Protein AF-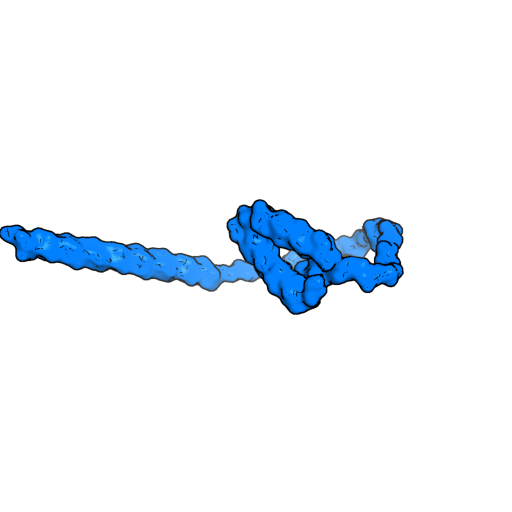A0A1G0C6I7-F1 (afdb_monomer_lite)

Foldseek 3Di:
DDQVVLVVLVVVLVVCVVVVVVVSNVVSQVVCVVVQWHWDQDPVGIGIDGNPDDDDPDPCVVVPPPPDPDDDDDDDPPDDPPVVVVVVVVVVVVVVVVVVVVVVVVVVVVVVVD

Structure (mmCIF, N/CA/C/O backbone):
data_AF-A0A1G0C6I7-F1
#
_entry.id   AF-A0A1G0C6I7-F1
#
loop_
_atom_site.group_PDB
_atom_site.id
_atom_site.type_symbol
_atom_site.label_atom_id
_atom_site.label_alt_id
_atom_site.label_comp_id
_atom_site.label_asym_id
_atom_site.label_entity_id
_atom_site.label_seq_id
_atom_site.pdbx_PDB_ins_code
_atom_site.Cartn_x
_atom_site.Cartn_y
_atom_site.Cartn_z
_atom_site.occupancy
_atom_site.B_iso_or_equiv
_atom_site.auth_seq_id
_atom_site.auth_comp_id
_atom_site.auth_asym_id
_atom_site.auth_atom_id
_atom_site.pdbx_PDB_model_num
ATOM 1 N N . MET A 1 1 ? 9.983 7.993 -15.612 1.00 74.31 1 MET A N 1
ATOM 2 C CA . MET A 1 1 ? 9.840 8.067 -14.136 1.00 74.31 1 MET A CA 1
ATOM 3 C C . MET A 1 1 ? 11.207 7.900 -13.463 1.00 74.31 1 MET A C 1
ATOM 5 O O . MET A 1 1 ? 12.063 7.260 -14.061 1.00 74.31 1 MET A O 1
ATOM 9 N N . THR A 1 2 ? 11.437 8.482 -12.277 1.00 84.06 2 THR A N 1
ATOM 10 C CA . THR A 1 2 ? 12.685 8.322 -11.495 1.00 84.06 2 THR A CA 1
ATOM 11 C C . THR A 1 2 ? 12.543 7.234 -10.427 1.00 84.06 2 THR A C 1
ATOM 13 O O . THR A 1 2 ? 11.436 6.987 -9.955 1.00 84.06 2 THR A O 1
ATOM 16 N N . GLU A 1 3 ? 13.657 6.636 -9.996 1.00 75.31 3 GLU A N 1
ATOM 17 C CA . GLU A 1 3 ? 13.690 5.596 -8.951 1.00 75.31 3 GLU A CA 1
ATOM 18 C C . GLU A 1 3 ? 13.066 6.063 -7.630 1.00 75.31 3 GLU A C 1
ATOM 20 O O . GLU A 1 3 ? 12.276 5.351 -7.021 1.00 75.31 3 GLU A O 1
ATOM 25 N N . LYS A 1 4 ? 13.334 7.315 -7.233 1.00 80.06 4 LYS A N 1
ATOM 26 C CA . LYS A 1 4 ? 12.729 7.921 -6.040 1.00 80.06 4 LYS A CA 1
ATOM 27 C C . LYS A 1 4 ? 11.198 7.902 -6.101 1.00 80.06 4 LYS A C 1
ATOM 29 O O . LYS A 1 4 ? 10.562 7.471 -5.148 1.00 80.06 4 LYS A O 1
ATOM 34 N N . ARG A 1 5 ? 10.612 8.316 -7.232 1.00 81.25 5 ARG A N 1
ATOM 35 C CA . ARG A 1 5 ? 9.153 8.268 -7.420 1.00 81.25 5 ARG A CA 1
ATOM 36 C C . ARG A 1 5 ? 8.639 6.832 -7.450 1.00 81.25 5 ARG A C 1
ATOM 38 O O . ARG A 1 5 ? 7.593 6.555 -6.885 1.00 81.25 5 ARG A O 1
ATOM 45 N N . ALA A 1 6 ? 9.378 5.919 -8.070 1.00 83.69 6 ALA A N 1
ATOM 46 C CA . ALA A 1 6 ? 9.015 4.508 -8.131 1.00 83.69 6 ALA A CA 1
ATOM 47 C C . ALA A 1 6 ? 8.963 3.866 -6.723 1.00 83.69 6 ALA A C 1
ATOM 49 O O . ALA A 1 6 ? 8.025 3.135 -6.413 1.00 83.69 6 ALA A O 1
ATOM 50 N N . ASN A 1 7 ? 9.892 4.235 -5.835 1.00 83.38 7 ASN A N 1
ATOM 51 C CA . ASN A 1 7 ? 9.884 3.837 -4.423 1.00 83.38 7 ASN A CA 1
ATOM 52 C C . ASN A 1 7 ? 8.735 4.471 -3.621 1.00 83.38 7 ASN A C 1
ATOM 54 O O . ASN A 1 7 ? 8.150 3.815 -2.762 1.00 83.38 7 ASN A O 1
ATOM 58 N N . GLU A 1 8 ? 8.368 5.723 -3.904 1.00 86.38 8 GLU A N 1
ATOM 59 C CA . GLU A 1 8 ? 7.186 6.359 -3.298 1.00 86.38 8 GLU A CA 1
ATOM 60 C C . GLU A 1 8 ? 5.890 5.628 -3.695 1.00 86.38 8 GLU A C 1
ATOM 62 O O . GLU A 1 8 ? 5.003 5.438 -2.861 1.00 86.38 8 GLU A O 1
ATOM 67 N N . TYR A 1 9 ? 5.786 5.166 -4.945 1.00 87.81 9 TYR A N 1
ATOM 68 C CA . TYR A 1 9 ? 4.666 4.337 -5.401 1.00 87.81 9 TYR A CA 1
ATOM 69 C C . TYR A 1 9 ? 4.690 2.933 -4.793 1.00 87.81 9 TYR A C 1
ATOM 71 O O . TYR A 1 9 ? 3.639 2.440 -4.396 1.00 87.81 9 TYR A O 1
ATOM 79 N N . LEU A 1 10 ? 5.862 2.316 -4.627 1.00 85.88 10 LEU A N 1
ATOM 80 C CA . LEU A 1 10 ? 5.988 1.045 -3.910 1.00 85.88 10 LEU A CA 1
ATOM 81 C C . LEU A 1 10 ? 5.466 1.149 -2.470 1.00 85.88 10 LEU A C 1
ATOM 83 O O . LEU A 1 10 ? 4.734 0.280 -2.010 1.00 85.88 10 LEU A O 1
ATOM 87 N N . GLN A 1 11 ? 5.782 2.233 -1.759 1.00 86.31 11 GLN A N 1
ATOM 88 C CA . GLN A 1 11 ? 5.251 2.445 -0.409 1.00 86.31 11 GLN A CA 1
ATOM 89 C C . GLN A 1 11 ? 3.724 2.578 -0.400 1.00 86.31 11 GLN A C 1
ATOM 91 O O . GLN A 1 11 ? 3.069 2.070 0.510 1.00 86.31 11 GLN A O 1
ATOM 96 N N . GLN A 1 12 ? 3.145 3.235 -1.408 1.00 86.75 12 GLN A N 1
ATOM 97 C CA . GLN A 1 12 ? 1.691 3.332 -1.556 1.00 86.75 12 GLN A CA 1
ATOM 98 C C . GLN A 1 12 ? 1.060 1.975 -1.879 1.00 86.75 12 GLN A C 1
ATOM 100 O O . GLN A 1 12 ? 0.022 1.656 -1.306 1.00 86.75 12 GLN A O 1
ATOM 105 N N . TYR A 1 13 ? 1.704 1.169 -2.728 1.00 85.69 13 TYR A N 1
ATOM 106 C CA . TYR A 1 13 ? 1.293 -0.201 -3.032 1.00 85.69 13 TYR A CA 1
ATOM 107 C C . TYR A 1 13 ? 1.244 -1.053 -1.758 1.00 85.69 13 TYR A C 1
ATOM 109 O O . TYR A 1 13 ? 0.202 -1.613 -1.431 1.00 85.69 13 TYR A O 1
ATOM 117 N N . VAL A 1 14 ? 2.323 -1.049 -0.968 1.00 84.81 14 VAL A N 1
ATOM 118 C CA . VAL A 1 14 ? 2.398 -1.798 0.296 1.00 84.81 14 VAL A CA 1
ATOM 119 C C . VAL A 1 14 ? 1.330 -1.323 1.285 1.00 84.81 14 VAL A C 1
ATOM 121 O O . VAL A 1 14 ? 0.690 -2.130 1.955 1.00 84.81 14 VAL A O 1
ATOM 124 N N . GLN A 1 15 ? 1.081 -0.013 1.375 1.00 82.94 15 GLN A N 1
ATOM 125 C CA . GLN A 1 15 ? 0.002 0.497 2.223 1.00 82.94 15 GLN A CA 1
ATOM 126 C C . GLN A 1 15 ? -1.393 0.093 1.732 1.00 82.94 15 GLN A C 1
ATOM 128 O O . GLN A 1 15 ? -2.267 -0.142 2.567 1.00 82.94 15 GLN A O 1
ATOM 133 N N . ALA A 1 16 ? -1.616 0.035 0.418 1.00 83.62 16 ALA A N 1
ATOM 134 C CA . ALA A 1 16 ? -2.879 -0.406 -0.164 1.00 83.62 16 ALA A CA 1
ATOM 135 C C . ALA A 1 16 ? -3.114 -1.904 0.093 1.00 83.62 16 ALA A C 1
ATOM 137 O O . ALA A 1 16 ? -4.203 -2.267 0.537 1.00 83.62 16 ALA A O 1
ATOM 138 N N . GLU A 1 17 ? -2.087 -2.748 -0.065 1.00 80.75 17 GLU A N 1
ATOM 139 C CA . GLU A 1 17 ? -2.142 -4.174 0.290 1.00 80.75 17 GLU A CA 1
ATOM 140 C C . GLU A 1 17 ? -2.455 -4.384 1.777 1.00 80.75 17 GLU A C 1
ATOM 142 O O . GLU A 1 17 ? -3.365 -5.137 2.118 1.00 80.75 17 GLU A O 1
ATOM 147 N N . ILE A 1 18 ? -1.768 -3.668 2.678 1.00 82.06 18 ILE A N 1
ATOM 148 C CA . ILE A 1 18 ? -2.006 -3.772 4.130 1.00 82.06 18 ILE A CA 1
ATOM 149 C C . ILE A 1 18 ? -3.440 -3.359 4.497 1.00 82.06 18 ILE A C 1
ATOM 151 O O . ILE A 1 18 ? -4.038 -3.925 5.411 1.00 82.06 18 ILE A O 1
ATOM 155 N N . LYS A 1 19 ? -4.003 -2.370 3.795 1.00 81.31 19 LYS A N 1
ATOM 156 C CA . LYS A 1 19 ? -5.382 -1.901 4.000 1.00 81.31 19 LYS A CA 1
ATOM 157 C C . LYS A 1 19 ? -6.432 -2.781 3.306 1.00 81.31 19 LYS A C 1
ATOM 159 O O . LYS A 1 19 ? -7.619 -2.501 3.459 1.00 81.31 19 LYS A O 1
ATOM 164 N N . GLY A 1 20 ? -6.025 -3.806 2.551 1.00 77.88 20 GLY A N 1
ATOM 165 C CA . GLY A 1 20 ? -6.923 -4.660 1.766 1.00 77.88 20 GLY A CA 1
ATOM 166 C C . GLY A 1 20 ? -7.588 -3.941 0.586 1.00 77.88 20 GLY A C 1
ATOM 167 O O . GLY A 1 20 ? -8.659 -4.344 0.135 1.00 77.88 20 GLY A O 1
ATOM 168 N N . GLN A 1 21 ? -6.994 -2.847 0.103 1.00 80.06 21 GLN A N 1
ATOM 169 C CA . GLN A 1 21 ? -7.495 -2.045 -1.017 1.00 80.06 21 GLN A CA 1
ATOM 170 C C . GLN A 1 21 ? -6.929 -2.567 -2.342 1.00 80.06 21 GLN A C 1
ATOM 172 O O . GLN A 1 21 ? -6.132 -1.903 -3.005 1.00 80.06 21 GLN A O 1
ATOM 177 N N . ASN A 1 22 ? -7.352 -3.771 -2.733 1.00 79.38 22 ASN A N 1
ATOM 178 C CA . ASN A 1 22 ? -6.799 -4.490 -3.888 1.00 79.38 22 ASN A CA 1
ATOM 179 C C . ASN A 1 22 ? -6.876 -3.681 -5.195 1.00 79.38 22 ASN A C 1
ATOM 181 O O . ASN A 1 22 ? -5.912 -3.644 -5.950 1.00 79.38 22 ASN A O 1
ATOM 185 N N . THR A 1 23 ? -7.965 -2.939 -5.425 1.00 83.38 23 THR A N 1
ATOM 186 C CA . THR A 1 23 ? -8.121 -2.081 -6.615 1.00 83.38 23 THR A CA 1
ATOM 187 C C . THR A 1 23 ? -7.064 -0.975 -6.694 1.00 83.38 23 THR A C 1
ATOM 189 O O . THR A 1 23 ? -6.615 -0.610 -7.782 1.00 83.38 23 THR A O 1
ATOM 192 N N . ASP A 1 24 ? -6.661 -0.419 -5.551 1.00 77.50 24 ASP A N 1
ATOM 193 C CA . ASP A 1 24 ? -5.650 0.635 -5.508 1.00 77.50 24 ASP A CA 1
ATOM 194 C C . ASP A 1 24 ? -4.243 0.053 -5.682 1.00 77.50 24 ASP A C 1
ATOM 196 O O . ASP A 1 24 ? -3.437 0.643 -6.401 1.00 77.50 24 ASP A O 1
ATOM 200 N N . ALA A 1 25 ? -3.971 -1.122 -5.103 1.00 79.88 25 ALA A N 1
ATOM 201 C CA . ALA A 1 25 ? -2.719 -1.851 -5.295 1.00 79.88 25 ALA A CA 1
ATOM 202 C C . ALA A 1 25 ? -2.510 -2.229 -6.773 1.00 79.88 25 ALA A C 1
ATOM 204 O O . ALA A 1 25 ? -1.491 -1.863 -7.357 1.00 79.88 25 ALA A O 1
ATOM 205 N N . GLU A 1 26 ? -3.514 -2.833 -7.415 1.00 83.94 26 GLU A N 1
ATOM 206 C CA . GLU A 1 26 ? -3.483 -3.189 -8.842 1.00 83.94 26 GLU A CA 1
ATOM 207 C C . GLU A 1 26 ? -3.267 -1.959 -9.737 1.00 83.94 26 GLU A C 1
ATOM 209 O O . GLU A 1 26 ? -2.499 -1.994 -10.702 1.00 83.94 26 GLU A O 1
ATOM 214 N N . ARG A 1 27 ? -3.908 -0.827 -9.410 1.00 86.56 27 ARG A N 1
ATOM 215 C CA . ARG A 1 27 ? -3.725 0.424 -10.159 1.00 86.56 27 ARG A CA 1
ATOM 216 C C . ARG A 1 27 ? -2.295 0.951 -10.040 1.00 86.56 27 ARG A C 1
ATOM 218 O O 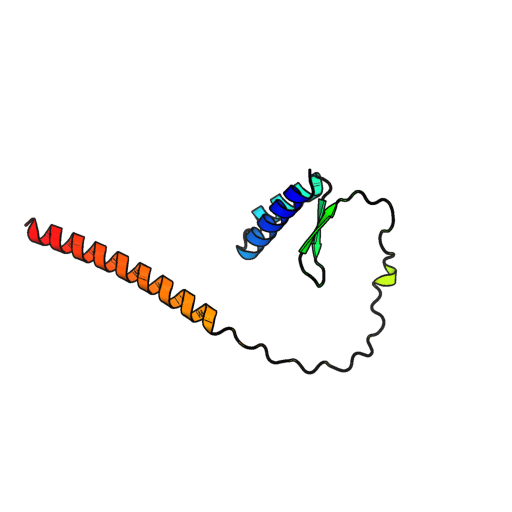. ARG A 1 27 ? -1.746 1.435 -11.031 1.00 86.56 27 ARG A O 1
ATOM 225 N N . ILE A 1 28 ? -1.707 0.888 -8.847 1.00 86.62 28 ILE A N 1
ATOM 226 C CA . ILE A 1 28 ? -0.332 1.341 -8.603 1.00 86.62 28 ILE A CA 1
ATOM 227 C C . ILE A 1 28 ? 0.665 0.416 -9.303 1.00 86.62 28 ILE A C 1
ATOM 229 O O . ILE A 1 28 ? 1.582 0.904 -9.962 1.00 86.62 28 ILE A O 1
ATOM 233 N N . GLU A 1 29 ? 0.464 -0.897 -9.223 1.00 84.62 29 GLU A N 1
ATOM 234 C CA . GLU A 1 29 ? 1.298 -1.882 -9.909 1.00 84.62 29 GLU A CA 1
ATOM 235 C C . GLU A 1 29 ? 1.262 -1.679 -11.427 1.00 84.62 29 GLU A C 1
ATOM 237 O O . GLU A 1 29 ? 2.308 -1.610 -12.075 1.00 84.62 29 GLU A O 1
ATOM 242 N N . LYS A 1 30 ? 0.069 -1.485 -12.000 1.00 86.81 30 LYS A N 1
ATOM 243 C CA . LYS A 1 30 ? -0.079 -1.171 -13.423 1.00 86.81 30 LYS A CA 1
ATOM 244 C C . LYS A 1 30 ? 0.640 0.127 -13.793 1.00 86.81 30 LYS A C 1
ATOM 246 O O . LYS A 1 30 ? 1.365 0.157 -14.780 1.00 86.81 30 LYS A O 1
ATOM 251 N N . PHE A 1 31 ? 0.499 1.178 -12.986 1.00 85.88 31 PHE A N 1
ATOM 252 C CA . PHE A 1 31 ? 1.177 2.452 -13.229 1.00 85.88 31 PHE A CA 1
ATOM 253 C C . PHE A 1 31 ? 2.707 2.316 -13.203 1.00 85.88 31 PHE A C 1
ATOM 255 O O . PHE A 1 31 ? 3.394 2.897 -14.047 1.00 85.88 31 PHE A O 1
ATOM 262 N N . LEU A 1 32 ? 3.249 1.542 -12.259 1.00 86.50 32 LEU A N 1
ATOM 263 C CA . LEU A 1 32 ? 4.673 1.218 -12.207 1.00 86.50 32 LEU A CA 1
ATOM 264 C C . LEU A 1 32 ? 5.095 0.473 -13.480 1.00 86.50 32 LEU A C 1
ATOM 266 O O . LEU A 1 32 ? 6.033 0.910 -14.157 1.00 86.50 32 LEU A O 1
ATOM 270 N N . ASN A 1 33 ? 4.356 -0.578 -13.848 1.00 84.56 33 ASN A N 1
ATOM 271 C CA . ASN A 1 33 ? 4.640 -1.420 -15.009 1.00 84.56 33 ASN A CA 1
ATOM 272 C C . ASN A 1 33 ? 4.596 -0.636 -16.329 1.00 84.56 33 ASN A C 1
ATOM 274 O O . ASN A 1 33 ? 5.504 -0.782 -17.150 1.00 84.56 33 ASN A O 1
ATOM 278 N N . ASP A 1 34 ? 3.607 0.244 -16.505 1.00 85.12 34 ASP A N 1
ATOM 279 C CA . ASP A 1 34 ? 3.458 1.127 -17.672 1.00 85.12 34 ASP A CA 1
ATOM 280 C C . ASP A 1 34 ? 4.628 2.120 -17.791 1.00 85.12 34 ASP A C 1
ATOM 282 O O . ASP A 1 34 ? 5.002 2.538 -18.886 1.00 85.12 34 ASP A O 1
ATOM 286 N N . ASN A 1 35 ? 5.259 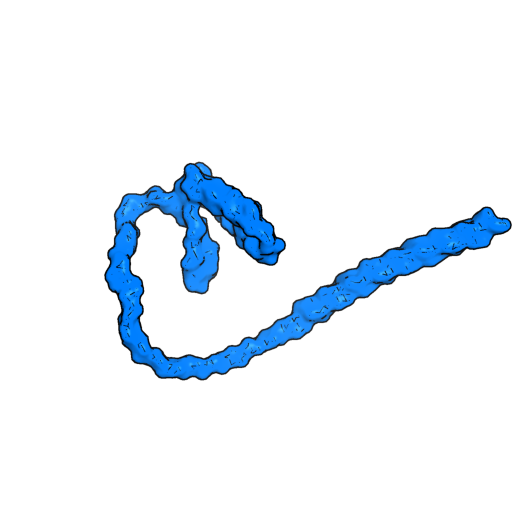2.471 -16.666 1.00 83.88 35 ASN A N 1
ATOM 287 C CA . ASN A 1 35 ? 6.451 3.318 -16.624 1.00 83.88 35 ASN A CA 1
ATOM 288 C C . ASN A 1 35 ? 7.768 2.527 -16.729 1.00 83.88 35 ASN A C 1
ATOM 290 O O . ASN A 1 35 ? 8.840 3.128 -16.596 1.00 83.88 35 ASN A O 1
ATOM 294 N N . GLY A 1 36 ? 7.706 1.209 -16.942 1.00 82.75 36 GLY A N 1
ATOM 295 C CA . GLY A 1 36 ? 8.876 0.338 -17.039 1.00 82.75 36 GLY A CA 1
ATOM 296 C C . GLY A 1 36 ? 9.493 -0.023 -15.688 1.00 82.75 36 GLY A C 1
ATOM 297 O O . GLY A 1 36 ? 10.684 -0.314 -15.627 1.00 82.75 36 GLY A O 1
ATOM 298 N N . TRP A 1 37 ? 8.719 0.006 -14.605 1.00 84.50 37 TRP A N 1
ATOM 299 C CA . TRP A 1 37 ? 9.152 -0.382 -13.263 1.00 84.50 37 TRP A CA 1
ATOM 300 C C . TRP A 1 37 ? 8.302 -1.539 -12.756 1.00 84.50 37 TRP A C 1
ATOM 302 O O . TRP A 1 37 ? 7.089 -1.509 -12.890 1.00 84.50 37 TRP A O 1
ATOM 312 N N . PHE A 1 38 ? 8.913 -2.551 -12.157 1.00 84.88 38 PHE A N 1
ATOM 313 C CA . PHE A 1 38 ? 8.193 -3.707 -11.627 1.00 84.88 38 PHE A CA 1
ATOM 314 C C . PHE A 1 38 ? 8.510 -3.900 -10.150 1.00 84.88 38 PHE A C 1
ATOM 316 O O . PHE A 1 38 ? 9.635 -3.653 -9.703 1.00 84.88 38 PHE A O 1
ATOM 323 N N . ILE A 1 39 ? 7.502 -4.330 -9.395 1.00 82.38 39 ILE A N 1
ATOM 324 C CA . ILE A 1 39 ? 7.655 -4.707 -7.993 1.00 82.38 39 ILE A CA 1
ATOM 325 C C . ILE A 1 39 ? 8.212 -6.129 -7.962 1.00 82.38 39 ILE A C 1
ATOM 327 O O . ILE A 1 39 ? 7.694 -7.028 -8.621 1.00 82.38 39 ILE A O 1
ATOM 331 N N . ARG A 1 40 ? 9.288 -6.338 -7.209 1.00 80.44 40 ARG A N 1
ATOM 332 C CA . ARG A 1 40 ? 9.896 -7.646 -6.989 1.00 80.44 40 ARG A CA 1
ATOM 333 C C . ARG A 1 40 ? 9.935 -7.929 -5.497 1.00 80.44 40 ARG A C 1
ATOM 335 O O . ARG A 1 40 ? 10.451 -7.124 -4.725 1.00 80.44 40 ARG A O 1
ATOM 342 N N . THR A 1 41 ? 9.434 -9.092 -5.107 1.00 77.00 41 THR A N 1
ATOM 343 C CA . THR A 1 41 ? 9.478 -9.566 -3.721 1.00 77.00 41 THR A CA 1
ATOM 344 C C . THR A 1 41 ? 10.685 -10.479 -3.543 1.00 77.00 41 THR A C 1
ATOM 346 O O . THR A 1 41 ? 10.831 -11.466 -4.262 1.00 77.00 41 THR A O 1
ATOM 349 N N . GLY A 1 42 ? 11.572 -10.131 -2.614 1.00 73.25 42 GLY A N 1
ATOM 350 C CA . GLY A 1 42 ? 12.754 -10.909 -2.255 1.00 73.25 42 GLY A CA 1
ATOM 351 C C . GLY A 1 42 ? 12.815 -11.218 -0.754 1.00 73.25 42 GLY A C 1
ATOM 352 O O . GLY A 1 42 ? 11.930 -10.806 -0.002 1.00 73.25 42 GLY A O 1
ATOM 353 N N . PRO A 1 43 ? 13.868 -11.921 -0.300 1.00 65.06 43 PRO A N 1
ATOM 354 C CA . PRO A 1 43 ? 14.062 -12.264 1.113 1.00 65.06 43 PRO A CA 1
ATOM 355 C C . PRO A 1 43 ? 14.196 -11.031 2.025 1.00 65.06 43 PRO A C 1
ATOM 357 O O . PRO A 1 43 ? 13.825 -11.101 3.193 1.00 65.06 43 PRO A O 1
ATOM 360 N N . ASP A 1 44 ? 14.647 -9.899 1.478 1.00 68.56 44 ASP A N 1
ATOM 361 C CA . ASP A 1 44 ? 14.802 -8.626 2.196 1.00 68.56 44 ASP A CA 1
ATOM 362 C C . ASP A 1 44 ? 13.557 -7.715 2.116 1.00 68.56 44 ASP A C 1
ATOM 364 O O . ASP A 1 44 ? 13.554 -6.614 2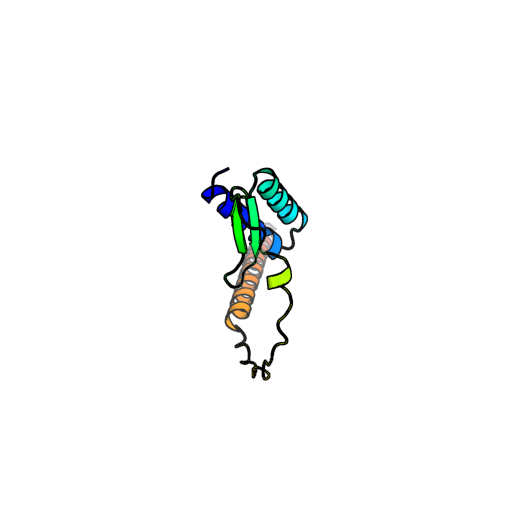.667 1.00 68.56 44 ASP A O 1
ATOM 368 N N . GLY A 1 45 ? 12.490 -8.156 1.436 1.00 75.38 45 GLY A N 1
ATOM 369 C CA . GLY A 1 45 ? 11.241 -7.408 1.261 1.00 75.38 45 GLY A CA 1
ATOM 370 C C . GLY A 1 45 ? 10.902 -7.084 -0.196 1.00 75.38 45 GLY A C 1
ATOM 371 O O . GLY A 1 45 ? 11.453 -7.661 -1.135 1.00 75.38 45 GLY A O 1
ATOM 372 N N . MET A 1 46 ? 9.945 -6.172 -0.386 1.00 79.12 46 MET A N 1
ATOM 373 C CA . MET A 1 46 ? 9.544 -5.695 -1.711 1.00 79.12 46 MET A CA 1
ATOM 374 C C . MET A 1 46 ? 10.438 -4.542 -2.164 1.00 79.12 46 MET A C 1
ATOM 376 O O . MET A 1 46 ? 10.681 -3.603 -1.407 1.00 79.12 46 MET A O 1
ATOM 380 N N . VAL A 1 47 ? 10.888 -4.594 -3.415 1.00 81.69 47 VAL A N 1
ATOM 381 C CA . VAL A 1 47 ? 11.698 -3.555 -4.064 1.00 81.69 47 VAL A CA 1
ATOM 382 C C . VAL A 1 47 ? 11.157 -3.261 -5.458 1.00 81.69 47 VAL A C 1
ATOM 384 O O . VAL A 1 47 ? 10.547 -4.124 -6.083 1.00 81.69 47 VAL A O 1
ATOM 387 N N . VAL A 1 48 ? 11.389 -2.053 -5.970 1.00 82.00 48 VAL A N 1
ATOM 388 C CA . VAL A 1 48 ? 11.023 -1.680 -7.341 1.00 82.00 48 VAL A CA 1
ATOM 389 C C . VAL A 1 48 ? 12.271 -1.638 -8.218 1.00 82.00 48 VAL A C 1
ATOM 391 O O . VAL A 1 48 ? 13.263 -1.002 -7.872 1.00 82.00 48 VAL A O 1
ATOM 394 N N . GLN A 1 49 ? 12.225 -2.319 -9.362 1.00 82.12 49 GLN A N 1
ATOM 395 C CA . GLN A 1 49 ? 13.322 -2.377 -10.331 1.00 82.12 49 GLN A CA 1
ATOM 396 C C . GLN A 1 49 ? 12.881 -1.855 -11.696 1.00 82.12 49 GLN A C 1
ATOM 398 O O . GLN A 1 49 ? 11.742 -2.047 -12.115 1.00 82.12 49 GLN A O 1
ATOM 403 N N . ARG A 1 50 ? 13.794 -1.171 -12.390 1.00 80.94 50 ARG A N 1
ATOM 404 C CA . ARG A 1 50 ? 13.578 -0.666 -13.749 1.00 80.94 50 ARG A CA 1
ATOM 405 C C . ARG A 1 50 ? 13.802 -1.792 -14.757 1.00 80.94 50 ARG A C 1
ATOM 407 O O . ARG A 1 50 ? 14.741 -2.569 -14.606 1.00 80.94 50 ARG A O 1
ATOM 414 N N . ARG A 1 51 ? 12.986 -1.843 -15.808 1.00 74.81 51 ARG A N 1
ATOM 415 C CA . ARG A 1 51 ? 13.048 -2.825 -16.906 1.00 74.81 51 ARG A CA 1
ATOM 416 C C . ARG A 1 51 ? 14.286 -2.657 -17.808 1.00 74.81 51 ARG A C 1
ATOM 418 O O . ARG A 1 51 ? 14.542 -3.488 -18.668 1.00 74.81 51 ARG A O 1
ATOM 425 N N . ASP A 1 52 ? 15.095 -1.631 -17.571 1.00 59.69 52 ASP A N 1
ATOM 426 C CA . ASP A 1 52 ? 16.195 -1.197 -18.435 1.00 59.69 52 ASP A CA 1
ATOM 427 C C . ASP A 1 52 ? 17.535 -1.879 -18.097 1.00 59.69 52 ASP A C 1
ATOM 429 O O . ASP A 1 52 ? 18.577 -1.227 -18.001 1.00 59.69 52 ASP A O 1
ATOM 433 N N . ARG A 1 53 ? 17.532 -3.201 -17.912 1.00 54.38 53 ARG A N 1
ATOM 434 C CA . ARG A 1 53 ? 18.754 -4.002 -18.043 1.00 54.38 53 ARG A CA 1
ATOM 435 C C . ARG A 1 53 ? 18.523 -5.068 -19.100 1.00 54.38 53 ARG A C 1
ATOM 437 O O . ARG A 1 53 ? 17.958 -6.121 -18.827 1.00 54.38 53 ARG A O 1
ATOM 444 N N . GLU A 1 54 ? 18.978 -4.760 -20.312 1.00 50.19 54 GLU A N 1
ATOM 445 C CA . GLU A 1 54 ? 19.456 -5.785 -21.233 1.00 50.19 54 GLU A CA 1
ATOM 446 C C . GLU A 1 54 ? 20.381 -6.735 -20.462 1.00 50.19 54 GLU A C 1
ATOM 448 O O . GLU A 1 54 ? 21.334 -6.298 -19.813 1.00 50.19 54 GLU A O 1
ATOM 453 N N . GLY A 1 55 ? 20.084 -8.030 -20.530 1.00 47.47 55 GLY A N 1
ATOM 454 C CA . GLY A 1 55 ? 20.962 -9.081 -20.037 1.00 47.47 55 GLY A CA 1
ATOM 455 C C . GLY A 1 55 ? 20.390 -9.853 -18.857 1.00 47.47 55 GLY A C 1
ATOM 456 O O . GLY A 1 55 ? 20.525 -9.450 -17.705 1.00 47.47 55 GLY A O 1
ATOM 457 N N . THR A 1 56 ? 19.919 -11.060 -19.173 1.00 42.12 56 THR A N 1
ATOM 458 C CA . THR A 1 56 ? 19.650 -12.168 -18.245 1.00 42.12 56 THR A CA 1
ATOM 459 C C . THR A 1 56 ? 18.267 -12.122 -17.594 1.00 42.12 56 THR A C 1
ATOM 461 O O . THR A 1 56 ? 18.095 -11.734 -16.441 1.00 42.12 56 THR A O 1
ATOM 464 N N . PHE A 1 57 ? 17.270 -12.648 -18.312 1.00 48.94 57 PHE A N 1
ATOM 465 C CA . PHE A 1 57 ? 16.350 -13.560 -17.633 1.00 48.94 57 PHE A CA 1
ATOM 466 C C . PHE A 1 57 ? 17.241 -14.659 -17.028 1.00 48.94 57 PHE A C 1
ATOM 468 O O . PHE A 1 57 ? 17.967 -15.282 -17.804 1.00 48.94 57 PHE A O 1
ATOM 475 N N . PRO A 1 58 ? 17.317 -14.851 -15.698 1.00 50.56 58 PRO A N 1
ATOM 476 C CA . PRO A 1 58 ? 17.976 -16.041 -15.179 1.00 50.56 58 PRO A CA 1
ATOM 477 C C . PRO A 1 58 ? 17.265 -17.244 -15.795 1.00 50.56 58 PRO A C 1
ATOM 479 O O . PRO A 1 58 ? 16.032 -17.311 -15.755 1.00 50.56 58 PRO A O 1
ATOM 482 N N . ASP A 1 59 ? 18.043 -18.120 -16.431 1.00 46.38 59 ASP A N 1
ATOM 483 C CA . ASP A 1 59 ? 17.549 -19.370 -16.989 1.00 46.38 59 ASP A CA 1
ATOM 484 C C . ASP A 1 59 ? 16.685 -20.063 -15.938 1.00 46.38 59 ASP A C 1
ATOM 486 O O . ASP A 1 59 ? 17.042 -20.164 -14.760 1.00 46.38 59 ASP A O 1
ATOM 490 N N . VAL A 1 60 ? 15.520 -20.530 -16.369 1.00 52.03 60 VAL A N 1
ATOM 491 C CA . VAL A 1 60 ? 14.516 -21.166 -15.505 1.00 52.03 60 VAL A CA 1
ATOM 492 C C . VAL A 1 60 ? 15.081 -22.441 -14.839 1.00 52.03 60 VAL A C 1
ATOM 494 O O . VAL A 1 60 ? 14.491 -22.973 -13.902 1.00 52.03 60 VAL A O 1
ATOM 497 N N . GLU A 1 61 ? 16.258 -22.907 -15.264 1.00 48.31 61 GLU A N 1
ATOM 498 C CA . GLU A 1 61 ? 16.987 -24.044 -14.698 1.00 48.31 61 GLU A CA 1
ATOM 499 C C . GLU A 1 61 ? 17.646 -23.771 -13.336 1.00 48.31 61 GLU A C 1
ATOM 501 O O . GLU A 1 61 ? 17.759 -24.704 -12.542 1.00 48.31 61 GLU A O 1
ATOM 506 N N . ASP A 1 62 ? 17.974 -22.520 -12.980 1.00 50.69 62 ASP A N 1
ATOM 507 C CA . ASP A 1 62 ? 18.442 -22.188 -11.615 1.00 50.69 62 ASP A CA 1
ATOM 508 C C . ASP A 1 62 ? 17.299 -22.232 -10.572 1.00 50.69 62 ASP A C 1
ATOM 510 O O . ASP A 1 62 ? 17.528 -22.119 -9.365 1.00 50.69 62 ASP A O 1
ATOM 514 N N . TYR A 1 63 ? 16.057 -22.430 -11.036 1.00 51.44 63 TYR A N 1
ATOM 515 C CA . TYR A 1 63 ? 14.839 -22.556 -10.231 1.00 51.44 63 TYR A CA 1
ATOM 516 C C . TYR A 1 63 ? 14.320 -23.994 -10.106 1.00 51.44 63 TYR A C 1
ATOM 518 O O . TYR A 1 63 ? 13.275 -24.208 -9.486 1.00 51.44 63 TYR A O 1
ATOM 526 N N . LEU A 1 64 ? 15.029 -24.998 -10.637 1.00 50.84 64 LEU A N 1
ATOM 527 C CA . LEU A 1 64 ? 14.747 -26.381 -10.262 1.00 50.84 64 LEU A CA 1
ATOM 528 C C . LEU A 1 64 ? 15.169 -26.566 -8.797 1.00 50.84 64 LEU A C 1
ATOM 530 O O . LEU A 1 64 ? 16.339 -26.344 -8.469 1.00 50.84 64 LEU A O 1
ATOM 534 N N . PRO A 1 65 ? 14.250 -26.941 -7.886 1.00 51.69 65 PRO A N 1
ATOM 535 C CA . PRO A 1 65 ? 14.606 -27.150 -6.495 1.00 51.69 65 PRO A CA 1
ATOM 536 C C . PRO A 1 65 ? 15.623 -28.289 -6.438 1.00 51.69 65 PRO A C 1
ATOM 538 O O . PRO A 1 65 ? 15.274 -29.451 -6.636 1.00 51.69 65 PRO A O 1
ATOM 541 N N . LYS A 1 66 ? 16.896 -27.963 -6.178 1.00 60.44 66 LYS A N 1
ATOM 542 C CA . LYS A 1 66 ? 17.889 -28.969 -5.792 1.00 60.44 66 LYS A CA 1
ATOM 543 C C . LYS A 1 66 ? 17.298 -29.711 -4.604 1.00 60.44 66 LYS A C 1
ATOM 545 O O . LYS A 1 66 ? 16.960 -29.064 -3.611 1.00 60.44 66 LYS A O 1
ATOM 550 N N . GLU A 1 67 ? 17.125 -31.026 -4.740 1.00 48.50 67 GLU A N 1
ATOM 551 C CA . GLU A 1 67 ? 16.555 -31.880 -3.702 1.00 48.50 67 GLU A CA 1
ATOM 552 C C . GLU A 1 67 ? 17.211 -31.545 -2.366 1.00 48.50 67 GLU A C 1
ATOM 554 O O . GLU A 1 67 ? 18.409 -31.740 -2.142 1.00 48.50 67 GLU A O 1
ATOM 559 N N . SER A 1 68 ? 16.428 -30.898 -1.510 1.00 45.25 68 SER A N 1
ATOM 560 C CA . SER A 1 68 ? 16.956 -30.269 -0.322 1.00 45.25 68 SER A CA 1
ATOM 561 C C . SER A 1 68 ? 17.191 -31.369 0.707 1.00 45.25 68 SER A C 1
ATOM 563 O O . SER A 1 68 ? 16.239 -31.903 1.279 1.00 45.25 68 SER A O 1
ATOM 565 N N . ASN A 1 69 ? 18.452 -31.705 0.975 1.00 54.62 69 ASN A N 1
ATOM 566 C CA . ASN A 1 69 ? 18.826 -32.447 2.177 1.00 54.62 69 ASN A CA 1
ATOM 567 C C . ASN A 1 69 ? 18.756 -31.496 3.386 1.00 54.62 69 ASN A C 1
ATOM 569 O O . ASN A 1 69 ? 19.770 -31.127 3.979 1.00 54.62 69 ASN A O 1
ATOM 573 N N . ILE A 1 70 ? 17.553 -31.004 3.687 1.00 55.25 70 ILE A N 1
ATOM 574 C CA . ILE A 1 70 ? 17.293 -30.099 4.803 1.00 55.25 70 ILE A CA 1
ATOM 575 C C . ILE A 1 70 ? 16.716 -30.947 5.931 1.00 55.25 70 ILE A C 1
ATOM 577 O O . ILE A 1 70 ? 15.547 -31.330 5.924 1.00 55.25 70 ILE A O 1
ATOM 581 N N . GLN A 1 71 ? 17.558 -31.241 6.920 1.00 57.47 71 GLN A N 1
ATOM 582 C CA . GLN A 1 71 ? 17.098 -31.738 8.214 1.00 57.47 71 GLN A CA 1
ATOM 583 C C . GLN A 1 71 ? 16.126 -30.706 8.820 1.00 57.47 71 GLN A C 1
ATOM 585 O O . GLN A 1 71 ? 16.404 -29.505 8.747 1.00 57.47 71 GLN A O 1
ATOM 590 N N . PRO A 1 72 ? 14.991 -31.128 9.405 1.00 53.16 72 PRO A N 1
ATOM 591 C CA . PRO A 1 72 ? 13.933 -30.213 9.816 1.00 53.16 72 PRO A CA 1
ATOM 592 C C . PRO A 1 72 ? 14.435 -29.196 10.845 1.00 53.16 72 PRO A C 1
ATOM 594 O O . PRO A 1 72 ? 14.924 -29.547 11.922 1.00 53.16 72 PRO A O 1
ATOM 597 N N . TYR A 1 73 ? 14.288 -27.916 10.503 1.00 48.31 73 TYR A N 1
ATOM 598 C CA . TYR A 1 73 ? 14.613 -26.793 11.372 1.00 48.31 73 TYR A CA 1
ATOM 599 C C . TYR A 1 73 ? 13.663 -26.812 12.578 1.00 48.31 73 TYR A C 1
ATOM 601 O O . TYR A 1 73 ? 12.443 -26.714 12.426 1.00 48.31 73 TYR A O 1
ATOM 609 N N . LYS A 1 74 ? 14.206 -26.954 13.793 1.00 53.12 74 LYS A N 1
ATOM 610 C CA . LYS A 1 74 ? 13.426 -26.806 15.030 1.00 53.12 74 LYS A CA 1
ATOM 611 C C . LYS A 1 74 ? 12.924 -25.364 15.107 1.00 53.12 74 LYS A C 1
ATOM 613 O O . LYS A 1 74 ? 13.716 -24.442 15.280 1.00 53.12 74 LYS A O 1
ATOM 618 N N . GLY A 1 75 ? 11.614 -25.183 14.950 1.00 43.53 75 GLY A N 1
ATOM 619 C CA . GLY A 1 75 ? 10.967 -23.875 14.974 1.00 43.53 75 GLY A CA 1
ATOM 620 C C . GLY A 1 75 ? 11.254 -23.119 16.270 1.00 43.53 75 GLY A C 1
ATOM 621 O O . GLY A 1 75 ? 11.028 -23.624 17.370 1.00 43.53 75 GLY A O 1
ATOM 622 N N . THR A 1 76 ? 11.744 -21.891 16.144 1.00 50.56 76 THR A N 1
ATOM 623 C CA . THR A 1 76 ? 11.786 -20.935 17.246 1.00 50.56 76 THR A CA 1
ATOM 624 C C . THR A 1 76 ? 10.380 -20.391 17.474 1.00 50.56 76 THR A C 1
ATOM 626 O O . THR A 1 76 ? 9.729 -19.858 16.578 1.00 50.56 76 THR A O 1
ATOM 629 N N . VAL A 1 77 ? 9.888 -20.571 18.698 1.00 52.28 77 VAL A N 1
ATOM 630 C CA . VAL A 1 77 ? 8.564 -20.127 19.138 1.00 52.28 77 VAL A CA 1
ATOM 631 C C . VAL A 1 77 ? 8.454 -18.611 18.957 1.00 52.28 77 VAL A C 1
ATOM 633 O O . VAL A 1 77 ? 9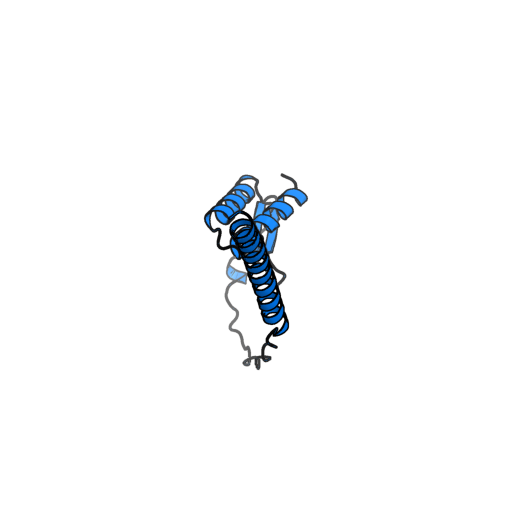.209 -17.845 19.558 1.00 52.28 77 VAL A O 1
ATOM 636 N N . VAL A 1 78 ? 7.506 -18.180 18.123 1.00 52.72 78 VAL A N 1
ATOM 637 C CA . VAL A 1 78 ? 7.206 -16.767 17.868 1.00 52.72 78 VAL A CA 1
ATOM 638 C C . VAL A 1 78 ? 6.820 -16.096 19.187 1.00 52.72 78 VAL A C 1
ATOM 640 O O . VAL A 1 78 ? 5.806 -16.421 19.807 1.00 52.72 78 VAL A O 1
ATOM 643 N N . LYS A 1 79 ? 7.638 -15.142 19.637 1.00 50.09 79 LYS A N 1
ATOM 644 C CA . LYS A 1 79 ? 7.362 -14.341 20.831 1.00 50.09 79 LYS A CA 1
ATOM 645 C C . LYS A 1 79 ? 6.202 -13.392 20.516 1.00 50.09 79 LYS A C 1
ATOM 647 O O . LYS A 1 79 ? 6.385 -12.359 19.883 1.00 50.09 79 LYS A O 1
ATOM 652 N N . SER A 1 80 ? 4.999 -13.774 20.940 1.00 52.94 80 SER A N 1
ATOM 653 C CA . SER A 1 80 ? 3.773 -12.976 20.826 1.00 52.94 80 SER A CA 1
ATOM 654 C C . SER A 1 80 ? 3.994 -11.535 21.307 1.00 52.94 80 SER A C 1
ATOM 656 O O . SER A 1 80 ? 4.243 -11.303 22.493 1.00 52.94 80 SER A O 1
ATOM 658 N N . ASN A 1 81 ? 3.841 -10.562 20.403 1.00 55.25 81 ASN A N 1
ATOM 659 C CA . ASN A 1 81 ? 3.902 -9.124 20.685 1.00 55.25 81 ASN A CA 1
ATOM 660 C C . ASN A 1 81 ? 2.647 -8.665 21.452 1.00 55.25 81 ASN A C 1
ATOM 662 O O . ASN A 1 81 ? 1.726 -8.061 20.905 1.00 55.25 81 ASN A O 1
ATOM 666 N N . LYS A 1 82 ? 2.607 -8.952 22.758 1.00 56.44 82 LYS A N 1
ATOM 667 C CA . LYS A 1 82 ? 1.517 -8.566 23.676 1.00 56.44 82 LYS A CA 1
ATOM 668 C C . LYS A 1 82 ? 1.317 -7.043 23.783 1.00 56.44 82 LYS A C 1
ATOM 670 O O . LYS A 1 82 ? 0.243 -6.597 24.168 1.00 56.44 82 LYS A O 1
ATOM 675 N N . ASN A 1 83 ? 2.312 -6.247 23.388 1.00 57.44 83 ASN A N 1
ATOM 676 C CA . ASN A 1 83 ? 2.291 -4.788 23.524 1.00 57.44 83 ASN A CA 1
ATOM 677 C C . ASN A 1 83 ? 1.402 -4.078 22.485 1.00 57.44 83 ASN A C 1
ATOM 679 O O . ASN A 1 83 ? 0.919 -2.984 22.757 1.00 57.44 83 ASN A O 1
ATOM 683 N N . LEU A 1 84 ? 1.139 -4.693 21.325 1.00 55.19 84 LEU A N 1
ATOM 684 C CA . LEU A 1 84 ? 0.288 -4.094 20.284 1.00 55.19 84 LEU A CA 1
ATOM 685 C C . LEU A 1 84 ? -1.202 -4.116 20.663 1.00 55.19 84 LEU A C 1
ATOM 687 O O . LEU A 1 84 ? -1.914 -3.142 20.431 1.00 55.19 84 LEU A O 1
ATOM 691 N N . TRP A 1 85 ? -1.662 -5.180 21.323 1.00 57.34 85 TRP A N 1
ATOM 692 C CA . TRP A 1 85 ? -3.053 -5.305 21.777 1.00 57.34 85 TRP A CA 1
ATOM 693 C C . TRP A 1 85 ? -3.415 -4.309 22.884 1.00 57.34 85 TRP A C 1
ATOM 695 O O . TRP A 1 85 ? -4.541 -3.816 22.933 1.00 57.34 85 TRP A O 1
ATOM 705 N N . ILE A 1 86 ? -2.447 -3.959 23.736 1.00 56.62 86 ILE A N 1
ATOM 706 C CA . ILE A 1 86 ? -2.635 -2.978 24.814 1.00 56.62 86 ILE A CA 1
ATOM 707 C C . ILE A 1 86 ? -2.848 -1.569 24.232 1.00 56.62 86 ILE A C 1
ATOM 709 O O . ILE A 1 86 ? -3.704 -0.830 24.713 1.00 56.62 86 ILE A O 1
ATOM 713 N N . GLY A 1 87 ? -2.138 -1.216 23.152 1.00 55.16 87 GLY A N 1
ATOM 714 C CA . GLY A 1 87 ? -2.291 0.082 22.484 1.00 55.16 87 GLY A CA 1
ATOM 715 C C . GLY A 1 87 ? -3.674 0.290 21.854 1.00 55.16 87 GLY A C 1
ATOM 716 O O . GLY A 1 87 ? -4.245 1.374 21.963 1.00 55.16 87 GLY A O 1
ATOM 717 N N . ILE A 1 88 ? -4.251 -0.762 21.263 1.00 60.09 88 ILE A N 1
ATOM 718 C CA . ILE A 1 88 ? -5.590 -0.714 20.649 1.00 60.09 88 ILE A CA 1
ATOM 719 C C . ILE A 1 88 ? -6.680 -0.503 21.716 1.00 60.09 88 ILE A C 1
ATOM 721 O O . ILE A 1 88 ? -7.611 0.275 21.502 1.00 60.09 88 ILE A O 1
ATOM 725 N N . GLY A 1 89 ? -6.543 -1.127 22.893 1.00 58.25 89 GLY A N 1
ATOM 726 C CA . GLY A 1 89 ? -7.507 -0.984 23.991 1.00 58.25 89 GLY A CA 1
ATOM 727 C C . GLY A 1 89 ? -7.592 0.437 24.563 1.00 58.25 89 GLY A C 1
ATOM 728 O O . GLY A 1 89 ? -8.684 0.920 24.865 1.00 58.25 89 GLY A O 1
ATOM 729 N N . ILE A 1 90 ? -6.459 1.140 24.663 1.00 66.56 90 ILE A N 1
ATOM 730 C CA . ILE A 1 90 ? -6.407 2.505 25.217 1.00 66.56 90 ILE A CA 1
ATOM 731 C C . ILE A 1 90 ? -7.061 3.515 24.259 1.00 66.56 90 ILE A C 1
ATOM 733 O O . ILE A 1 90 ? -7.810 4.390 24.700 1.00 66.56 90 ILE A O 1
ATOM 737 N N . ALA A 1 91 ? -6.839 3.369 22.949 1.00 64.50 91 ALA A N 1
ATOM 738 C CA . ALA A 1 91 ? -7.413 4.261 21.941 1.00 64.50 91 ALA A CA 1
ATOM 739 C C . ALA A 1 91 ? -8.952 4.189 21.902 1.00 64.50 91 ALA A C 1
ATOM 741 O O . ALA A 1 91 ? -9.621 5.222 21.851 1.00 64.50 91 ALA A O 1
ATOM 742 N N . ALA A 1 92 ? -9.524 2.984 22.001 1.00 71.62 92 ALA A N 1
ATOM 743 C CA . ALA A 1 92 ? -10.976 2.798 22.024 1.00 71.62 92 ALA A CA 1
ATOM 744 C C . ALA A 1 92 ? -11.630 3.418 23.276 1.00 71.62 92 ALA A C 1
ATOM 746 O O . ALA A 1 92 ? -12.678 4.061 23.178 1.00 71.62 92 ALA A O 1
ATOM 747 N N . GLY A 1 93 ? -10.989 3.291 24.444 1.00 73.12 93 GLY A N 1
ATOM 748 C CA . GLY A 1 93 ? -11.482 3.878 25.694 1.00 73.12 93 GLY A CA 1
A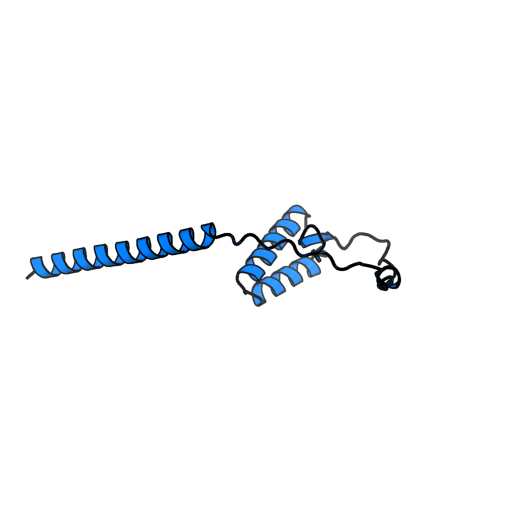TOM 749 C C . GLY A 1 93 ? -11.544 5.410 25.666 1.00 73.12 93 GLY A C 1
ATOM 750 O O . GLY A 1 93 ? -12.525 5.997 26.124 1.00 73.12 93 GLY A O 1
ATOM 751 N N . ALA A 1 94 ? -10.545 6.068 25.072 1.00 76.44 94 ALA A N 1
ATOM 752 C CA . ALA A 1 94 ? -10.505 7.529 24.966 1.00 76.44 94 ALA A CA 1
ATOM 753 C C . ALA A 1 94 ? -11.634 8.094 24.079 1.00 76.44 94 ALA A C 1
ATOM 755 O O . ALA A 1 94 ? -12.230 9.130 24.393 1.00 76.44 94 ALA A O 1
ATOM 756 N N . ILE A 1 95 ? -11.980 7.390 22.997 1.00 82.12 95 ILE A N 1
ATOM 757 C CA . ILE A 1 95 ? -13.070 7.786 22.094 1.00 82.12 95 ILE A CA 1
ATOM 758 C C . ILE A 1 95 ? -14.430 7.624 22.790 1.00 82.12 95 ILE A C 1
ATOM 760 O O . ILE A 1 95 ? -15.268 8.522 22.743 1.00 82.12 95 ILE A O 1
ATOM 764 N N . ALA A 1 96 ? -14.645 6.521 23.508 1.00 81.56 96 ALA A N 1
ATOM 765 C CA . ALA A 1 96 ? -15.886 6.315 24.254 1.00 81.56 96 ALA A CA 1
ATOM 766 C C . ALA A 1 96 ? -16.083 7.369 25.362 1.00 81.56 96 ALA A C 1
ATOM 768 O O . ALA A 1 96 ? -17.185 7.897 25.533 1.00 81.56 96 ALA A O 1
ATOM 769 N N . LEU A 1 97 ? -15.009 7.726 26.078 1.00 85.94 97 LEU A N 1
ATOM 770 C CA . LEU A 1 97 ? -15.054 8.729 27.143 1.00 85.94 97 LEU A CA 1
ATOM 771 C C . LEU A 1 97 ? -15.401 10.125 26.605 1.00 85.94 97 LEU A C 1
ATOM 773 O O . LEU A 1 97 ? -16.223 10.829 27.192 1.00 85.94 97 LEU A O 1
ATOM 777 N N . THR A 1 98 ? -14.815 10.524 25.474 1.00 85.81 98 THR A N 1
ATOM 778 C CA . THR A 1 98 ? -15.087 11.836 24.863 1.00 85.81 98 THR A CA 1
ATOM 779 C C . THR A 1 98 ? -16.539 11.957 24.397 1.00 85.81 98 THR A C 1
ATOM 781 O O . THR A 1 98 ? -17.182 12.970 24.680 1.00 85.81 98 THR A O 1
ATOM 784 N N . ILE A 1 99 ? -17.103 10.909 23.787 1.00 88.38 99 ILE A N 1
ATOM 785 C CA . ILE A 1 99 ? -18.525 10.866 23.404 1.00 88.38 99 ILE A CA 1
ATOM 786 C C . ILE A 1 99 ? -19.433 10.992 24.639 1.00 88.38 99 ILE A C 1
ATOM 788 O O . ILE A 1 99 ? -20.389 11.773 24.627 1.00 88.38 99 ILE A O 1
ATOM 792 N N . LEU A 1 100 ? -19.118 10.277 25.725 1.00 89.56 100 LEU A N 1
ATOM 793 C CA . LEU A 1 100 ? -19.896 10.314 26.967 1.00 89.56 100 LEU A CA 1
ATOM 794 C C . LEU A 1 100 ? -19.906 11.714 27.601 1.00 89.56 100 LEU A C 1
ATOM 796 O O . LEU A 1 100 ? -20.959 12.198 28.022 1.00 89.56 100 LEU A O 1
ATOM 800 N N . ILE A 1 101 ? -18.749 12.381 27.647 1.00 88.44 101 ILE A N 1
ATOM 801 C CA . ILE A 1 101 ? -18.620 13.735 28.202 1.00 88.44 101 ILE A CA 1
ATOM 802 C C . ILE A 1 101 ? -19.473 14.721 27.398 1.00 88.44 101 ILE A C 1
ATOM 804 O O . ILE A 1 101 ? -20.260 15.468 27.981 1.00 88.44 101 ILE A O 1
ATOM 808 N N . VAL A 1 102 ? -19.382 14.691 26.065 1.00 87.94 102 VAL A N 1
ATOM 809 C CA . VAL A 1 102 ? -20.174 15.573 25.190 1.00 87.94 102 VAL A CA 1
ATOM 810 C C . VAL A 1 102 ? -21.674 15.336 25.377 1.00 87.94 102 VAL A C 1
ATOM 812 O O . VAL A 1 102 ? -22.447 16.294 25.467 1.00 87.94 102 VAL A O 1
ATOM 815 N N . TYR A 1 103 ? -22.095 14.075 25.488 1.00 88.75 103 TYR A N 1
ATOM 816 C CA . TYR A 1 103 ? -23.491 13.722 25.736 1.00 88.75 103 TYR A CA 1
ATOM 817 C C . TYR A 1 103 ? -23.996 14.251 27.088 1.00 88.75 103 TYR A C 1
ATOM 819 O O . TYR A 1 103 ? -25.075 14.844 27.160 1.00 88.75 103 TYR A O 1
ATOM 827 N N . LEU A 1 104 ? -23.208 14.101 28.157 1.00 85.38 104 LEU A N 1
ATOM 828 C CA . LEU A 1 104 ? -23.560 14.595 29.490 1.00 85.38 104 LEU A CA 1
ATOM 829 C C . LEU A 1 104 ? -23.636 16.125 29.549 1.00 85.38 104 LEU A C 1
ATOM 831 O O . LEU A 1 104 ? -24.557 16.659 30.170 1.00 85.38 104 LEU A O 1
ATOM 835 N N . VAL A 1 105 ? -22.717 16.830 28.882 1.00 85.56 105 VAL A N 1
ATOM 836 C CA . VAL A 1 105 ? -22.738 18.299 28.791 1.00 85.56 105 VAL A CA 1
ATOM 837 C C . VAL A 1 105 ? -23.997 18.773 28.064 1.00 85.56 105 VAL A C 1
ATOM 839 O O . VAL A 1 105 ? -24.724 19.608 28.602 1.00 85.56 105 VAL A O 1
ATOM 842 N N . LYS A 1 106 ? -24.318 18.187 26.901 1.00 79.56 106 LYS A N 1
ATOM 843 C CA . LYS A 1 106 ? -25.552 18.510 26.164 1.00 79.56 106 LYS A CA 1
ATOM 844 C C . LYS A 1 106 ? -26.809 18.222 26.985 1.00 79.56 106 LYS A C 1
ATOM 846 O O . LYS A 1 106 ? -27.724 19.038 27.017 1.00 79.56 106 LYS A O 1
ATOM 851 N N . ARG A 1 107 ? -26.851 17.094 27.702 1.00 77.00 107 ARG A N 1
ATOM 852 C CA . ARG A 1 107 ? -27.996 16.738 28.553 1.00 77.00 107 ARG A CA 1
ATOM 853 C C . ARG A 1 107 ? -28.193 17.727 29.704 1.00 77.00 107 ARG A C 1
ATOM 855 O O . ARG A 1 107 ? -29.331 18.075 29.998 1.00 77.00 107 ARG A O 1
ATOM 862 N N . ARG A 1 108 ? -27.115 18.192 30.345 1.00 71.75 108 ARG A N 1
ATOM 863 C CA . ARG A 1 108 ? -27.203 19.201 31.416 1.00 71.75 108 ARG A CA 1
ATOM 864 C C . ARG A 1 108 ? -27.628 20.571 30.898 1.00 71.75 108 ARG A C 1
ATOM 866 O O . ARG A 1 108 ? -28.416 21.231 31.560 1.00 71.75 108 ARG A O 1
ATOM 873 N N . GLN A 1 109 ? -27.160 20.981 29.721 1.00 69.69 109 GLN A N 1
ATOM 874 C CA . GLN A 1 109 ? -27.612 22.229 29.097 1.00 69.69 109 GLN A CA 1
ATOM 875 C C . GLN A 1 109 ? -29.111 22.187 28.781 1.00 69.69 109 GLN A C 1
ATOM 877 O O . GLN A 1 109 ? -29.820 23.131 29.104 1.00 69.69 109 GLN A O 1
ATOM 882 N N . ASN A 1 110 ? -29.608 21.067 28.250 1.00 61.59 110 ASN A N 1
ATOM 883 C CA . ASN A 1 110 ? -31.034 20.901 27.969 1.00 61.59 110 ASN A CA 1
ATOM 884 C C . ASN A 1 110 ? -31.891 20.847 29.246 1.00 61.59 110 ASN A C 1
ATOM 886 O O . ASN A 1 110 ? -33.013 21.337 29.240 1.00 61.59 110 ASN A O 1
ATOM 890 N N . ALA A 1 111 ? -31.368 20.280 30.338 1.00 60.59 111 ALA A N 1
ATOM 891 C CA . ALA A 1 111 ? -32.066 20.220 31.625 1.00 60.59 111 ALA A CA 1
ATOM 892 C C . ALA A 1 111 ? -32.102 21.567 32.370 1.00 60.59 111 ALA A C 1
ATOM 894 O O . ALA A 1 111 ? -33.022 21.796 33.141 1.00 60.59 111 ALA A O 1
ATOM 895 N N . ASN A 1 112 ? -31.121 22.446 32.140 1.00 58.56 112 ASN A N 1
ATOM 896 C CA . ASN A 1 112 ? -31.066 23.790 32.729 1.00 58.56 112 ASN A CA 1
ATOM 897 C C . ASN A 1 112 ? -31.765 24.859 31.866 1.00 58.56 112 ASN A C 1
ATOM 899 O O . ASN A 1 112 ? -31.826 26.018 32.267 1.00 58.56 112 ASN A O 1
ATOM 903 N N . ALA A 1 113 ? -32.212 24.495 30.660 1.00 55.06 113 ALA A N 1
ATOM 904 C CA . ALA A 1 113 ? -32.944 25.360 29.733 1.00 55.06 113 ALA A CA 1
ATOM 905 C C . ALA A 1 113 ? -34.474 25.151 29.794 1.00 55.06 113 ALA A C 1
ATOM 907 O O . ALA A 1 113 ? -35.194 25.696 28.960 1.00 55.06 113 ALA A O 1
ATOM 908 N N . SER A 1 114 ? -34.950 24.338 30.747 1.00 46.53 114 SER A N 1
ATOM 909 C CA . SER A 1 114 ? -36.362 24.171 31.138 1.00 46.53 114 SER A CA 1
ATOM 910 C C . SER A 1 114 ? -36.581 24.782 32.516 1.00 46.53 114 SER A C 1
ATOM 912 O O . SER A 1 114 ? -37.711 25.249 32.765 1.00 46.53 114 SER A O 1
#

pLDDT: mean 70.53, std 14.72, range [42.12, 89.56]

Sequence (114 aa):
MTEKRANEYLQQYVQAEIKGQNTDAERIEKFLNDNGWFIRTGPDGMVVQRRDREGTFPDVEDYLPKESNIQPYKGTVVKSNKNLWIGIGIAAGAIALTILIVYLVKRRQNANAS

Radius of gyration: 25.7 Å; chains: 1; bounding box: 57×58×54 Å

Secondary structure (DSSP, 8-state):
--HHHHHHHHHHHHHHHHTT-HHHHHHHHHHHHHTTEEEEEETTEEEEEES---S-PPPGGGGS------PPP-PPP----HHHHHHHHHHHHHHHHHHHHHHHHHHHHHHH--